Protein AF-A0A534TZW5-F1 (afdb_monomer_lite)

pLDDT: mean 88.23, std 10.16, range [43.81, 98.44]

Structure (mmCIF, N/CA/C/O backbone):
data_AF-A0A534TZW5-F1
#
_entry.id   AF-A0A534TZW5-F1
#
loop_
_atom_site.group_PDB
_atom_site.id
_atom_site.type_symbol
_atom_site.label_atom_id
_atom_site.label_alt_id
_atom_site.label_comp_id
_atom_site.label_asym_id
_atom_site.label_entity_id
_atom_site.label_seq_id
_atom_site.pdbx_PDB_ins_code
_atom_site.Cartn_x
_atom_site.Cartn_y
_atom_site.Cartn_z
_atom_site.occupancy
_atom_site.B_iso_or_equiv
_atom_site.auth_seq_id
_atom_site.auth_comp_id
_atom_site.auth_asym_id
_atom_site.auth_atom_id
_atom_site.pdbx_PDB_model_num
ATOM 1 N N . LEU A 1 1 ? -2.307 -8.258 -24.329 1.00 56.03 1 LEU A N 1
ATOM 2 C CA . LEU A 1 1 ? -1.496 -8.209 -23.098 1.00 56.03 1 LEU A CA 1
ATOM 3 C C . LEU A 1 1 ? -0.037 -8.391 -23.502 1.00 56.03 1 LEU A C 1
ATOM 5 O O . LEU A 1 1 ? 0.256 -9.320 -24.250 1.00 56.03 1 LEU A O 1
ATOM 9 N N . ARG A 1 2 ? 0.837 -7.446 -23.139 1.00 72.25 2 ARG A N 1
ATOM 10 C CA . ARG A 1 2 ? 2.296 -7.551 -23.292 1.00 72.25 2 ARG A CA 1
ATOM 11 C C . ARG A 1 2 ? 2.826 -8.643 -22.353 1.00 72.25 2 ARG A C 1
ATOM 13 O O . ARG A 1 2 ? 2.102 -9.146 -21.503 1.00 72.25 2 ARG A O 1
ATOM 20 N N . LYS A 1 3 ? 4.104 -8.999 -22.505 1.00 54.50 3 LYS A N 1
ATOM 21 C CA . LYS A 1 3 ? 4.767 -10.140 -21.845 1.00 54.50 3 LYS A CA 1
ATOM 22 C C . LYS A 1 3 ? 4.673 -10.166 -20.301 1.00 54.50 3 LYS A C 1
ATOM 24 O O . LYS A 1 3 ? 4.897 -11.225 -19.729 1.00 54.50 3 LYS A O 1
ATOM 29 N N . PHE A 1 4 ? 4.323 -9.055 -19.648 1.00 69.94 4 PHE A N 1
ATOM 30 C CA . PHE A 1 4 ? 4.234 -8.935 -18.185 1.00 69.94 4 PHE A CA 1
ATOM 31 C C . PHE A 1 4 ? 2.891 -8.392 -17.683 1.00 69.94 4 PHE A C 1
ATOM 33 O O . PHE A 1 4 ? 2.750 -8.141 -16.490 1.00 69.94 4 PHE A O 1
ATOM 40 N N . ASP A 1 5 ? 1.904 -8.206 -18.565 1.00 79.94 5 ASP A N 1
ATOM 41 C CA . ASP A 1 5 ? 0.603 -7.729 -18.107 1.00 79.94 5 ASP A CA 1
ATOM 42 C C . ASP A 1 5 ? -0.115 -8.863 -17.368 1.00 79.94 5 ASP A C 1
ATOM 44 O O . ASP A 1 5 ? -0.253 -9.980 -17.880 1.00 79.94 5 ASP A O 1
ATOM 48 N N . LEU A 1 6 ? -0.621 -8.554 -16.181 1.00 83.69 6 LEU A N 1
ATOM 49 C CA . LEU A 1 6 ? -1.442 -9.475 -15.414 1.00 83.69 6 LEU A CA 1
ATOM 50 C C . LEU A 1 6 ? -2.905 -9.357 -15.860 1.00 83.69 6 LEU A C 1
ATOM 52 O O . LEU A 1 6 ? -3.394 -8.247 -16.076 1.00 83.69 6 LEU A O 1
ATOM 56 N N . PRO A 1 7 ? -3.638 -10.477 -15.990 1.00 83.56 7 PRO A N 1
ATOM 57 C CA . PRO A 1 7 ? -5.041 -10.441 -16.397 1.00 83.56 7 PRO A CA 1
ATOM 58 C C . PRO A 1 7 ? -5.963 -9.888 -15.301 1.00 83.56 7 PRO A C 1
ATOM 60 O O . PRO A 1 7 ? -7.102 -9.540 -15.597 1.00 83.56 7 PRO A O 1
ATOM 63 N N . ARG A 1 8 ? -5.498 -9.868 -14.045 1.00 86.31 8 ARG A N 1
ATOM 64 C CA . ARG A 1 8 ? -6.217 -9.401 -12.853 1.00 86.31 8 ARG A CA 1
ATOM 65 C C . ARG A 1 8 ? -5.256 -9.211 -11.677 1.00 86.31 8 ARG A C 1
ATOM 67 O O . ARG A 1 8 ? -4.106 -9.641 -11.748 1.00 86.31 8 ARG A O 1
ATOM 74 N N . PHE A 1 9 ? -5.741 -8.606 -10.594 1.00 87.75 9 PHE A N 1
ATOM 75 C CA . PHE A 1 9 ? -4.969 -8.405 -9.367 1.00 87.75 9 PHE A CA 1
ATOM 76 C C . PHE A 1 9 ? -4.942 -9.672 -8.496 1.00 87.75 9 PHE A C 1
ATOM 78 O O . PHE A 1 9 ? -5.990 -10.154 -8.052 1.00 87.75 9 PHE A O 1
ATOM 85 N N . THR A 1 10 ? -3.746 -10.201 -8.235 1.00 88.12 10 THR A N 1
ATOM 86 C CA . THR A 1 10 ? -3.525 -11.454 -7.494 1.00 88.12 10 THR A CA 1
ATOM 87 C C . THR A 1 10 ? -2.816 -11.212 -6.161 1.00 88.12 10 THR A C 1
ATOM 89 O O . THR A 1 10 ? -2.282 -10.132 -5.913 1.00 88.12 10 THR A O 1
ATOM 92 N N . ALA A 1 11 ? -2.778 -12.234 -5.304 1.00 87.62 11 ALA A N 1
ATOM 93 C CA . ALA A 1 11 ? -2.041 -12.180 -4.045 1.00 87.62 11 ALA A CA 1
ATOM 94 C C . ALA A 1 11 ? -0.534 -11.931 -4.260 1.00 87.62 11 ALA A C 1
ATOM 96 O O . ALA A 1 11 ? 0.035 -12.362 -5.265 1.00 87.62 11 ALA A O 1
ATOM 97 N N . GLY A 1 12 ? 0.100 -11.258 -3.295 1.00 86.88 12 GLY A N 1
ATOM 98 C CA . GLY A 1 12 ? 1.539 -10.962 -3.305 1.00 86.88 12 GLY A CA 1
ATOM 99 C C . GLY A 1 12 ? 1.952 -9.754 -4.152 1.00 86.88 12 GLY A C 1
ATOM 100 O O . GLY A 1 12 ? 3.144 -9.537 -4.344 1.00 86.88 12 GLY A O 1
ATOM 101 N N . LEU A 1 13 ? 0.991 -8.975 -4.656 1.00 90.31 13 LEU A N 1
ATOM 102 C CA . LEU A 1 13 ? 1.245 -7.747 -5.408 1.00 90.31 13 LEU A CA 1
ATOM 103 C C . LEU A 1 13 ? 1.010 -6.508 -4.547 1.00 90.31 13 LEU A C 1
ATOM 105 O O . LEU A 1 13 ? 0.076 -6.463 -3.744 1.00 90.31 13 LEU A O 1
ATOM 109 N N . ALA A 1 14 ? 1.808 -5.475 -4.799 1.00 91.88 14 ALA A N 1
ATOM 110 C CA . ALA A 1 14 ? 1.570 -4.125 -4.314 1.00 91.88 14 ALA A CA 1
ATOM 111 C C . ALA A 1 14 ? 1.297 -3.189 -5.492 1.00 91.88 14 ALA A C 1
ATOM 113 O O . ALA A 1 14 ? 1.913 -3.317 -6.551 1.00 91.88 14 ALA A O 1
ATOM 114 N N . LEU A 1 15 ? 0.366 -2.252 -5.312 1.00 92.62 15 LEU A N 1
ATOM 115 C CA . LEU A 1 15 ? 0.190 -1.148 -6.250 1.00 92.62 15 LEU A CA 1
ATOM 116 C C . LEU A 1 15 ? 1.053 0.017 -5.779 1.00 92.62 15 LEU A C 1
ATOM 118 O O . LEU A 1 15 ? 0.761 0.622 -4.747 1.00 92.62 15 LEU A O 1
ATOM 122 N N . SER A 1 16 ? 2.080 0.338 -6.560 1.00 92.62 16 SER A N 1
ATOM 123 C CA . SER A 1 16 ? 2.813 1.586 -6.399 1.00 92.62 16 SER A CA 1
ATOM 124 C C . SER A 1 16 ? 2.190 2.666 -7.264 1.00 92.62 16 SER A C 1
ATOM 126 O O . SER A 1 16 ? 1.997 2.474 -8.468 1.00 92.62 16 SER A O 1
ATOM 128 N N . LEU A 1 17 ? 1.819 3.779 -6.643 1.00 92.25 17 LEU A N 1
ATOM 129 C CA . LEU A 1 17 ? 1.123 4.879 -7.290 1.00 92.25 17 LEU A CA 1
ATOM 130 C C . LEU A 1 17 ? 1.975 6.139 -7.179 1.00 92.25 17 LEU A C 1
ATOM 132 O O . LEU A 1 17 ? 2.221 6.616 -6.075 1.00 92.25 17 LEU A O 1
ATOM 136 N N . SER A 1 18 ? 2.355 6.695 -8.330 1.00 89.44 18 SER A N 1
ATOM 137 C CA . SER A 1 18 ? 2.948 8.030 -8.409 1.00 89.44 18 SER A CA 1
ATOM 138 C C . SER A 1 18 ? 1.882 9.053 -8.770 1.00 89.44 18 SER A C 1
ATOM 140 O O . SER A 1 18 ? 1.233 8.946 -9.821 1.00 89.44 18 SER A O 1
ATOM 142 N N . VAL A 1 19 ? 1.673 10.039 -7.902 1.00 86.88 19 VAL A N 1
ATOM 143 C CA . VAL A 1 19 ? 0.615 11.039 -8.072 1.00 86.88 19 VAL A CA 1
ATOM 144 C C . VAL A 1 19 ? 1.225 12.379 -8.459 1.00 86.88 19 VAL A C 1
ATOM 146 O O . VAL A 1 19 ? 1.918 13.030 -7.687 1.00 86.88 19 VAL A O 1
ATOM 149 N N . ASN A 1 20 ? 0.919 12.834 -9.673 1.00 86.56 20 ASN A N 1
ATOM 150 C CA . ASN A 1 20 ? 1.403 14.120 -10.162 1.00 86.56 20 ASN A CA 1
ATOM 151 C C . ASN A 1 20 ? 0.523 15.282 -9.684 1.00 86.56 20 ASN A C 1
ATOM 153 O O . ASN A 1 20 ? -0.704 15.242 -9.806 1.00 86.56 20 ASN A O 1
ATOM 157 N N . GLY A 1 21 ? 1.170 16.370 -9.267 1.00 87.50 21 GLY A N 1
ATOM 158 C CA . GLY A 1 21 ? 0.505 17.595 -8.827 1.00 87.50 21 GLY A CA 1
ATOM 159 C C . GLY A 1 21 ? 0.113 17.565 -7.350 1.00 87.50 21 GLY A C 1
ATOM 160 O O . GLY A 1 21 ? 0.517 16.684 -6.601 1.00 87.50 21 GLY A O 1
ATOM 161 N N . VAL A 1 22 ? -0.654 18.568 -6.920 1.00 89.25 22 VAL A N 1
ATOM 162 C CA . VAL A 1 22 ? -1.110 18.664 -5.527 1.00 89.25 22 VAL A CA 1
ATOM 163 C C . VAL A 1 22 ? -2.415 17.877 -5.380 1.00 89.25 22 VAL A C 1
ATOM 165 O O . VAL A 1 22 ? -3.404 18.251 -6.018 1.00 89.25 22 VAL A O 1
ATOM 168 N N . PRO A 1 23 ? -2.448 16.805 -4.569 1.00 91.75 23 PRO A N 1
ATOM 169 C CA . PRO A 1 23 ? -3.651 16.014 -4.388 1.00 91.75 23 PRO A CA 1
ATOM 170 C C . PRO A 1 23 ? -4.708 16.804 -3.609 1.00 91.75 23 PRO A C 1
ATOM 172 O O . PRO A 1 23 ? -4.474 17.294 -2.506 1.00 91.75 23 PRO A O 1
ATOM 175 N N . ASP A 1 24 ? -5.903 16.896 -4.184 1.00 95.00 24 ASP A N 1
ATOM 176 C CA . ASP A 1 24 ? -7.132 17.288 -3.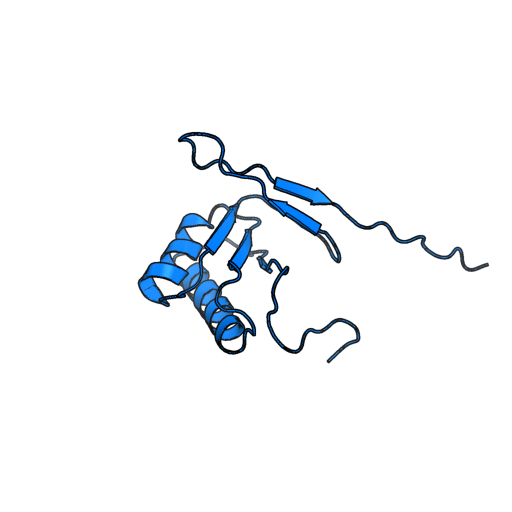499 1.00 95.00 24 ASP A CA 1
ATOM 177 C C . ASP A 1 24 ? -8.039 16.068 -3.264 1.00 95.00 24 ASP A C 1
ATOM 179 O O . ASP A 1 24 ? -7.820 14.981 -3.808 1.00 95.00 24 ASP A O 1
ATOM 183 N N . TYR A 1 25 ? -9.108 16.242 -2.486 1.00 95.94 25 TYR A N 1
ATOM 184 C CA . TYR A 1 25 ? -10.057 15.159 -2.212 1.00 95.94 25 TYR A CA 1
ATOM 185 C C . TYR A 1 25 ? -10.598 14.494 -3.491 1.00 95.94 25 TYR A C 1
ATOM 187 O O . TYR A 1 25 ? -10.715 13.271 -3.553 1.00 95.94 25 TYR A O 1
ATOM 195 N N . GLN A 1 26 ? -10.897 15.272 -4.538 1.00 96.62 26 GLN A N 1
ATOM 196 C CA . GLN A 1 26 ? -11.454 14.729 -5.780 1.00 96.62 26 GLN A CA 1
ATOM 197 C C . GLN A 1 26 ? -10.441 13.863 -6.531 1.00 96.62 26 GLN A C 1
ATOM 199 O O . GLN A 1 26 ? -10.804 12.830 -7.092 1.00 96.62 26 GLN A O 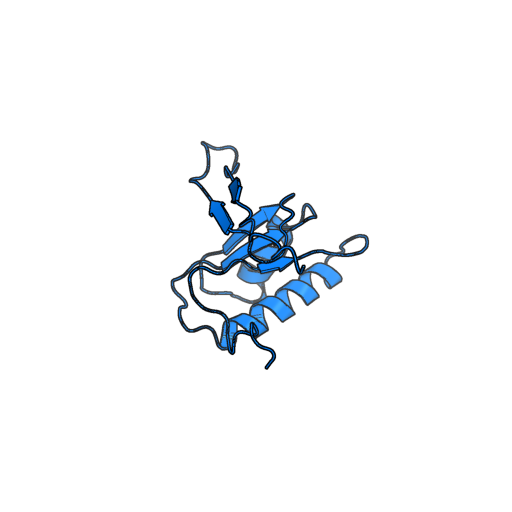1
ATOM 204 N N . SER A 1 27 ? -9.170 14.256 -6.539 1.00 95.12 27 SER A N 1
ATOM 205 C CA . SER A 1 27 ? -8.086 13.486 -7.139 1.00 95.12 27 SER A CA 1
ATOM 206 C C . SER A 1 27 ? -7.856 12.168 -6.398 1.00 95.12 27 SER A C 1
ATOM 208 O O . SER A 1 27 ? -7.874 11.118 -7.040 1.00 95.12 27 SER A O 1
ATOM 210 N N . VAL A 1 28 ? -7.778 12.189 -5.063 1.00 96.94 28 VAL A N 1
ATOM 211 C CA . VAL A 1 28 ? -7.612 10.974 -4.248 1.00 96.94 28 VAL A CA 1
ATOM 212 C C . VAL A 1 28 ? -8.825 10.056 -4.395 1.00 96.94 28 VAL A C 1
ATOM 214 O O . VAL A 1 28 ? -8.671 8.847 -4.555 1.00 96.94 28 VAL A O 1
ATOM 217 N N . LYS A 1 29 ? -10.042 10.610 -4.456 1.00 97.94 29 LYS A N 1
ATOM 218 C CA . LYS A 1 29 ? -11.262 9.831 -4.707 1.00 97.94 29 LYS A CA 1
ATOM 219 C C . LYS A 1 29 ? -11.276 9.168 -6.084 1.00 97.94 29 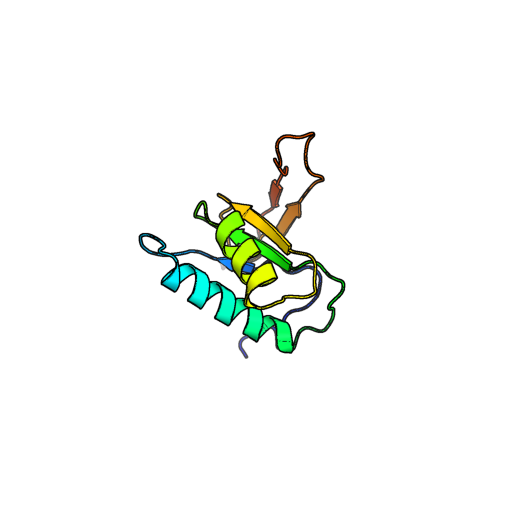LYS A C 1
ATOM 221 O O . LYS A 1 29 ? -11.730 8.033 -6.202 1.00 97.94 29 LYS A O 1
ATOM 226 N N . ARG A 1 30 ? -10.773 9.840 -7.126 1.00 96.81 30 ARG A N 1
ATOM 227 C CA . ARG A 1 30 ? -10.622 9.232 -8.461 1.00 96.81 30 ARG A CA 1
ATOM 228 C C . ARG A 1 30 ? -9.618 8.082 -8.447 1.00 96.81 30 ARG A C 1
ATOM 230 O O . ARG A 1 30 ? -9.889 7.052 -9.057 1.00 96.81 30 ARG A O 1
ATOM 237 N N . ILE A 1 31 ? -8.504 8.238 -7.730 1.00 96.44 31 ILE A N 1
ATOM 238 C CA . ILE A 1 31 ? -7.524 7.160 -7.535 1.00 96.44 31 ILE A CA 1
ATOM 239 C C . ILE A 1 31 ? -8.190 5.980 -6.818 1.00 96.44 31 ILE A C 1
ATOM 241 O O . ILE A 1 31 ? -8.132 4.855 -7.309 1.00 96.44 31 ILE A O 1
ATOM 245 N N . ALA A 1 32 ? -8.903 6.242 -5.719 1.00 97.69 32 ALA A N 1
ATOM 246 C CA . ALA A 1 32 ? -9.631 5.222 -4.969 1.00 97.69 32 ALA A CA 1
ATOM 247 C C . ALA A 1 32 ? -10.649 4.468 -5.838 1.00 97.69 32 ALA A C 1
ATOM 249 O O . ALA A 1 32 ? -10.728 3.244 -5.767 1.00 97.69 32 ALA A O 1
ATOM 250 N N . ALA A 1 33 ? -11.386 5.179 -6.698 1.00 97.88 33 ALA A N 1
ATOM 251 C CA . ALA A 1 33 ? -12.327 4.570 -7.633 1.00 97.88 33 ALA A CA 1
ATOM 252 C C . ALA A 1 33 ? -11.631 3.605 -8.605 1.00 97.88 33 ALA A C 1
ATOM 254 O O . ALA A 1 33 ? -12.114 2.495 -8.816 1.00 97.88 33 ALA A O 1
ATOM 255 N N . GLY A 1 34 ? -10.485 4.006 -9.167 1.00 96.38 34 GLY A N 1
ATOM 256 C CA . GLY A 1 34 ? -9.701 3.155 -10.065 1.00 96.38 34 GLY A CA 1
ATOM 257 C C . GLY A 1 34 ? -9.162 1.906 -9.366 1.00 96.38 34 GLY A C 1
ATOM 258 O O . GLY A 1 34 ? -9.291 0.801 -9.889 1.00 96.38 34 GLY A O 1
ATOM 259 N N . VAL A 1 35 ? -8.627 2.063 -8.153 1.00 95.88 35 VAL A N 1
ATOM 260 C CA . VAL A 1 35 ? -8.164 0.936 -7.328 1.00 95.88 35 VAL A CA 1
ATOM 261 C C . VAL A 1 35 ? -9.323 -0.011 -7.000 1.00 95.88 35 VAL A C 1
ATOM 263 O O . VAL A 1 35 ? -9.190 -1.221 -7.162 1.00 95.88 35 VAL A O 1
ATOM 266 N N . ALA A 1 36 ? -10.481 0.517 -6.590 1.00 95.38 36 ALA A N 1
ATOM 267 C CA . ALA A 1 36 ? -11.661 -0.291 -6.293 1.00 95.38 36 ALA A CA 1
ATOM 268 C C . ALA A 1 36 ? -12.156 -1.076 -7.520 1.00 95.38 36 ALA A C 1
ATOM 270 O O . ALA A 1 36 ? -12.580 -2.220 -7.369 1.00 95.38 36 ALA A O 1
ATOM 271 N N . GLU A 1 37 ? -12.067 -0.499 -8.723 1.00 94.50 37 GLU A N 1
ATOM 272 C CA . GLU A 1 37 ? -12.421 -1.187 -9.969 1.00 94.50 37 GLU A CA 1
ATOM 273 C C . GLU A 1 37 ? -11.503 -2.384 -10.239 1.00 94.50 37 GLU A C 1
ATOM 275 O O . GLU A 1 37 ? -11.993 -3.483 -10.483 1.00 94.50 37 GLU A O 1
ATOM 280 N N . ILE A 1 38 ? -10.183 -2.198 -10.112 1.00 91.19 38 ILE A N 1
ATOM 281 C CA . ILE A 1 38 ? -9.182 -3.267 -10.293 1.00 91.19 38 ILE A CA 1
ATOM 282 C C . ILE A 1 38 ? -9.445 -4.442 -9.339 1.00 91.19 38 ILE A C 1
ATOM 284 O O . ILE A 1 38 ? -9.236 -5.604 -9.689 1.00 91.19 38 ILE A O 1
ATOM 288 N N . LEU A 1 39 ? -9.919 -4.148 -8.127 1.00 91.81 39 LEU A N 1
ATOM 289 C CA . LEU A 1 39 ? -10.160 -5.154 -7.098 1.00 91.81 39 LEU A CA 1
ATOM 290 C C . LEU A 1 39 ? -11.428 -5.989 -7.299 1.00 91.81 39 LEU A C 1
ATOM 292 O O . LEU A 1 39 ? -11.531 -7.040 -6.661 1.00 91.81 39 LEU A O 1
ATOM 296 N N . LYS A 1 40 ? -12.372 -5.571 -8.153 1.00 89.19 40 LYS A N 1
ATOM 297 C CA . LYS A 1 40 ? -13.608 -6.337 -8.412 1.00 89.19 40 LYS A CA 1
ATOM 298 C C . LYS A 1 40 ? -13.329 -7.720 -8.999 1.00 89.19 40 LYS A C 1
ATOM 300 O O . LYS A 1 40 ? -14.019 -8.669 -8.644 1.00 89.19 40 LYS A O 1
ATOM 305 N N . ASP A 1 41 ? -12.289 -7.824 -9.823 1.00 85.75 41 ASP A N 1
ATOM 306 C CA . ASP A 1 41 ? -11.894 -9.055 -10.517 1.00 85.75 41 ASP A CA 1
ATOM 307 C C . ASP A 1 41 ? -10.716 -9.779 -9.835 1.00 85.75 41 ASP A C 1
ATOM 309 O O . ASP A 1 41 ? -10.053 -10.617 -10.450 1.00 85.75 41 ASP A O 1
ATOM 313 N N . SER A 1 42 ? -10.404 -9.437 -8.579 1.00 84.69 42 SER A N 1
ATOM 314 C CA . SER A 1 42 ? -9.286 -10.029 -7.837 1.00 84.69 42 SER A CA 1
ATOM 315 C C . SER A 1 42 ? -9.608 -11.433 -7.312 1.00 84.69 42 SER A C 1
ATOM 317 O O . SER A 1 42 ? -10.679 -11.664 -6.755 1.00 84.69 42 SER A O 1
ATOM 319 N N . ASP A 1 43 ? -8.640 -12.349 -7.423 1.00 74.56 43 ASP A N 1
ATOM 320 C CA . ASP A 1 43 ? -8.804 -13.771 -7.071 1.00 74.56 43 ASP A CA 1
ATOM 321 C C . ASP A 1 43 ? -8.906 -14.044 -5.563 1.00 74.56 43 ASP A C 1
ATOM 323 O O . ASP A 1 43 ? -9.488 -15.047 -5.151 1.00 74.56 43 ASP A O 1
ATOM 327 N N . ASP A 1 44 ? -8.326 -13.177 -4.727 1.00 81.12 44 ASP A N 1
ATOM 328 C CA . ASP A 1 44 ? -8.239 -13.398 -3.284 1.00 81.12 44 ASP A CA 1
ATOM 329 C C . ASP A 1 44 ? -8.617 -12.138 -2.506 1.00 81.12 44 ASP A C 1
ATOM 331 O O . ASP A 1 44 ? -7.860 -11.168 -2.429 1.00 81.12 44 ASP A O 1
ATOM 335 N N . THR A 1 45 ? -9.808 -12.163 -1.907 1.00 78.69 45 THR A N 1
ATOM 336 C CA . THR A 1 45 ? -10.331 -11.085 -1.061 1.00 78.69 45 THR A CA 1
ATOM 337 C C . THR A 1 45 ? -9.781 -11.101 0.363 1.00 78.69 45 THR A C 1
ATOM 339 O O . THR A 1 45 ? -10.063 -10.170 1.113 1.00 78.69 45 THR A O 1
ATOM 342 N N . LYS A 1 46 ? -9.050 -12.147 0.765 1.00 85.25 46 LYS A N 1
ATOM 343 C CA . LYS A 1 46 ? -8.407 -12.243 2.085 1.00 85.25 46 LYS A CA 1
ATOM 344 C C . LYS A 1 46 ? -6.998 -11.666 2.074 1.00 85.25 46 LYS A C 1
ATOM 346 O O . LYS A 1 46 ? -6.512 -11.260 3.123 1.00 85.25 46 LYS A O 1
ATOM 351 N N . CYS A 1 47 ? -6.354 -11.619 0.910 1.00 87.69 47 CYS A N 1
ATOM 352 C CA . CYS A 1 47 ? -5.065 -10.960 0.765 1.00 87.69 47 CYS A CA 1
ATOM 353 C C . CYS A 1 47 ? -5.236 -9.433 0.923 1.00 87.69 47 CYS A C 1
ATOM 355 O O . CYS A 1 47 ? -6.071 -8.844 0.213 1.00 87.69 47 CYS A O 1
ATOM 357 N N . PRO A 1 48 ? -4.477 -8.788 1.834 1.00 92.00 48 PRO A N 1
ATOM 358 C CA . PRO A 1 48 ? -4.503 -7.341 1.980 1.00 92.00 48 PRO A CA 1
ATOM 359 C C . PRO A 1 48 ? -4.194 -6.635 0.660 1.00 92.00 48 PRO A C 1
ATOM 361 O O . PRO A 1 48 ? -3.417 -7.114 -0.164 1.00 92.00 48 PRO A O 1
ATOM 364 N N . LEU A 1 49 ? -4.800 -5.470 0.466 1.00 94.62 49 LEU A N 1
ATOM 365 C CA . LEU A 1 49 ? -4.345 -4.531 -0.545 1.00 94.62 49 LEU A CA 1
ATOM 366 C C . LEU A 1 49 ? -3.095 -3.827 -0.014 1.00 94.62 49 LEU A C 1
ATOM 368 O O . LEU A 1 49 ? -3.188 -3.080 0.960 1.00 94.62 49 LEU A O 1
ATOM 372 N N . TYR A 1 50 ? -1.965 -4.025 -0.684 1.00 94.69 50 TYR A N 1
ATOM 373 C CA . TYR A 1 50 ? -0.739 -3.278 -0.425 1.00 94.69 50 TYR A CA 1
ATOM 374 C C . TYR A 1 50 ? -0.656 -2.081 -1.375 1.00 94.69 50 TYR A C 1
ATOM 376 O O . TYR A 1 50 ? -0.708 -2.254 -2.596 1.00 94.69 50 TYR A O 1
ATOM 384 N N . LEU A 1 51 ? -0.543 -0.877 -0.816 1.00 95.12 51 LEU A N 1
ATOM 385 C CA . LEU A 1 51 ? -0.346 0.370 -1.551 1.00 95.12 51 LEU A CA 1
ATOM 386 C C . LEU A 1 51 ? 0.964 1.021 -1.116 1.00 95.12 51 LEU A C 1
ATOM 388 O O . LEU A 1 51 ? 1.209 1.184 0.080 1.00 95.12 51 LEU A O 1
ATOM 392 N N . THR A 1 52 ? 1.759 1.453 -2.085 1.00 94.62 52 THR A N 1
ATOM 393 C CA . THR A 1 52 ? 2.884 2.364 -1.860 1.00 94.62 52 THR A CA 1
ATOM 394 C C . THR A 1 52 ? 2.617 3.660 -2.604 1.00 94.62 52 THR A C 1
ATOM 396 O O . THR A 1 52 ? 2.129 3.650 -3.737 1.00 94.62 52 THR A O 1
ATOM 399 N N . LEU A 1 53 ? 2.871 4.778 -1.937 1.00 93.88 53 LEU A N 1
ATOM 400 C CA . LEU A 1 53 ? 2.596 6.116 -2.444 1.00 93.88 53 LEU A CA 1
ATOM 401 C C . LEU A 1 53 ? 3.866 6.953 -2.335 1.00 93.88 53 LEU A C 1
ATOM 403 O O . LEU A 1 53 ? 4.572 6.881 -1.331 1.00 93.88 53 LEU A O 1
ATOM 407 N N . ASP A 1 54 ? 4.132 7.768 -3.349 1.00 90.19 54 ASP A N 1
ATOM 408 C CA . ASP A 1 54 ? 5.198 8.774 -3.317 1.00 90.19 54 ASP A CA 1
ATOM 409 C C . ASP A 1 54 ? 4.817 10.001 -2.466 1.00 90.19 54 ASP A C 1
ATOM 411 O O . ASP A 1 54 ? 5.680 10.664 -1.890 1.00 90.19 54 ASP A O 1
ATOM 415 N N . LEU A 1 55 ? 3.517 10.281 -2.341 1.00 90.56 55 LEU A N 1
ATOM 416 C CA . LEU A 1 55 ? 2.960 11.378 -1.544 1.00 90.56 55 LEU A CA 1
ATOM 417 C C . LEU A 1 55 ? 2.385 10.911 -0.201 1.00 90.56 55 LEU A C 1
ATOM 419 O O . LEU A 1 55 ? 1.977 9.765 -0.067 1.00 90.56 55 LEU A O 1
ATOM 423 N N . ASP A 1 56 ? 2.263 11.850 0.745 1.00 92.31 56 ASP A N 1
ATOM 424 C CA . ASP A 1 56 ? 1.650 11.673 2.074 1.00 92.31 56 ASP A CA 1
ATOM 425 C C . ASP A 1 56 ? 0.108 11.696 2.002 1.00 92.31 56 ASP A C 1
ATOM 427 O O . ASP A 1 56 ? -0.558 12.663 2.388 1.00 92.31 56 ASP A O 1
ATOM 431 N N . ILE A 1 57 ? -0.476 10.661 1.388 1.00 94.94 57 ILE A N 1
ATOM 432 C CA . ILE A 1 57 ? -1.931 10.530 1.189 1.00 94.94 57 ILE A CA 1
ATOM 433 C C . ILE A 1 57 ? -2.487 9.146 1.547 1.00 94.94 57 ILE A C 1
ATOM 435 O O . ILE A 1 57 ? -3.686 8.923 1.350 1.00 94.94 57 ILE A O 1
ATOM 439 N N . ALA A 1 58 ? -1.689 8.225 2.093 1.00 94.25 58 ALA A N 1
ATOM 440 C CA . ALA A 1 58 ? -2.087 6.848 2.393 1.00 94.25 58 ALA A CA 1
ATOM 441 C C . ALA A 1 58 ? -3.304 6.797 3.301 1.00 94.25 58 ALA A C 1
ATOM 443 O O . ALA A 1 58 ? -4.264 6.080 3.012 1.00 94.25 58 ALA A O 1
ATOM 444 N N . LYS A 1 59 ? -3.310 7.607 4.364 1.00 94.00 59 LYS A N 1
ATOM 445 C CA . LYS A 1 59 ? -4.433 7.666 5.306 1.00 94.00 59 LYS A CA 1
ATOM 446 C C . LYS A 1 59 ? -5.723 8.132 4.630 1.00 94.00 59 LYS A C 1
ATOM 448 O O . LYS A 1 59 ? -6.779 7.544 4.849 1.00 94.00 59 LYS A O 1
ATOM 453 N N . SER A 1 60 ? -5.634 9.147 3.771 1.00 96.62 60 SER A N 1
ATOM 454 C CA . SER A 1 60 ? -6.779 9.673 3.018 1.00 96.62 60 SER A CA 1
ATOM 455 C C . SER A 1 60 ? -7.287 8.666 1.986 1.00 96.62 60 SER A C 1
ATOM 457 O O . SER A 1 60 ? -8.486 8.401 1.919 1.00 96.62 60 SER A O 1
ATOM 459 N N . LEU A 1 61 ? -6.385 8.070 1.201 1.00 97.44 61 LEU A N 1
ATOM 460 C CA . LEU A 1 61 ? -6.726 7.078 0.184 1.00 97.44 61 LEU A CA 1
ATOM 461 C C . LEU A 1 61 ? -7.317 5.812 0.816 1.00 97.44 61 LEU A C 1
ATOM 463 O O . LEU A 1 61 ? -8.377 5.351 0.393 1.00 97.44 61 LEU A O 1
ATOM 467 N N . GLY A 1 62 ? -6.670 5.283 1.855 1.00 96.88 62 GLY A N 1
ATOM 468 C CA . GLY A 1 62 ? -7.140 4.130 2.618 1.00 96.88 62 GLY A CA 1
ATOM 469 C C . GLY A 1 62 ? -8.498 4.385 3.269 1.00 96.88 62 GLY A C 1
ATOM 470 O O . GLY A 1 62 ? -9.392 3.545 3.157 1.00 96.88 62 GLY A O 1
ATOM 471 N N . GLY A 1 63 ? -8.690 5.570 3.859 1.00 97.69 63 GLY A N 1
ATOM 472 C CA . GLY A 1 63 ? -9.976 6.008 4.403 1.00 97.69 63 GLY A CA 1
ATOM 473 C C . GLY A 1 63 ? -11.076 6.026 3.343 1.00 97.69 63 GLY A C 1
ATOM 474 O O . GLY A 1 63 ? -12.107 5.392 3.522 1.00 97.69 63 GLY A O 1
ATOM 475 N N . ILE A 1 64 ? -10.843 6.649 2.183 1.00 98.44 64 ILE A N 1
ATOM 476 C CA . ILE A 1 64 ? -11.828 6.677 1.088 1.00 98.44 64 ILE A CA 1
ATOM 477 C C . ILE A 1 64 ? -12.144 5.256 0.587 1.00 98.44 64 ILE A C 1
ATOM 479 O O . ILE A 1 64 ? -13.312 4.909 0.391 1.00 98.44 64 ILE A O 1
ATOM 483 N N . LEU A 1 65 ? -11.129 4.404 0.409 1.00 98.12 65 LEU A N 1
ATOM 484 C CA . LEU A 1 65 ? -11.320 3.012 -0.006 1.00 98.12 65 LEU A CA 1
ATOM 485 C C . LEU A 1 65 ? -12.173 2.225 1.001 1.00 98.12 65 LEU A C 1
ATOM 487 O O . LEU A 1 65 ? -13.065 1.473 0.594 1.00 98.12 65 LEU A O 1
ATOM 491 N N . LYS A 1 66 ? -11.936 2.403 2.306 1.00 97.31 66 LYS A N 1
ATOM 492 C CA . LYS A 1 66 ? -12.653 1.673 3.358 1.00 97.31 66 LYS A CA 1
ATOM 493 C C . LYS A 1 66 ? -14.044 2.241 3.631 1.00 97.31 66 LYS A C 1
ATOM 495 O O .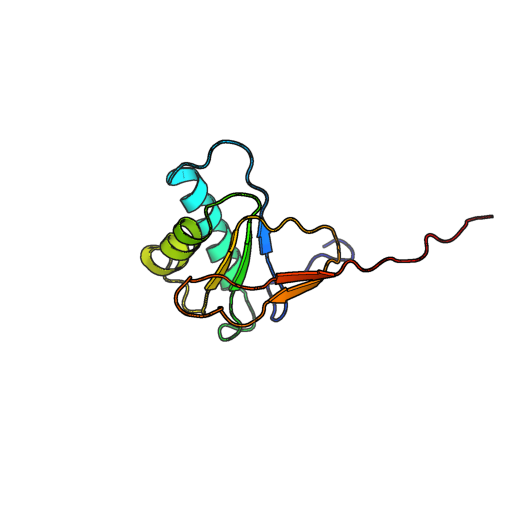 LYS A 1 66 ? -15.020 1.489 3.683 1.00 97.31 66 LYS A O 1
ATOM 500 N N . ASP A 1 67 ? -14.151 3.555 3.761 1.00 97.88 67 ASP A N 1
ATOM 501 C CA . ASP A 1 67 ? -15.349 4.234 4.243 1.00 97.88 67 ASP A CA 1
ATOM 502 C C . ASP A 1 67 ? -16.324 4.573 3.121 1.00 97.88 67 ASP A C 1
ATOM 504 O O . ASP A 1 67 ? -17.534 4.463 3.325 1.00 97.88 67 ASP A O 1
ATOM 508 N N . GLU A 1 68 ? -15.838 4.928 1.931 1.00 98.06 68 GLU A N 1
ATOM 509 C CA . GLU A 1 68 ? -16.699 5.310 0.807 1.00 98.06 68 GLU A CA 1
ATOM 510 C C . GLU A 1 68 ? -16.906 4.159 -0.179 1.00 98.06 68 GLU A C 1
ATOM 512 O O . GLU A 1 68 ? -18.046 3.833 -0.507 1.00 98.06 68 GLU A O 1
ATOM 517 N N . PHE A 1 69 ? -15.824 3.510 -0.621 1.00 97.38 69 PHE A N 1
ATOM 518 C CA . PHE A 1 69 ? -15.898 2.405 -1.591 1.00 97.38 69 PHE A CA 1
ATOM 519 C C . PHE A 1 69 ? -16.141 1.034 -0.953 1.00 97.38 69 PHE A C 1
ATOM 521 O O . PHE A 1 69 ? -16.364 0.061 -1.671 1.00 97.38 69 PHE A O 1
ATOM 528 N N . LYS A 1 70 ? -16.138 0.952 0.384 1.00 96.00 70 LYS A N 1
ATOM 529 C CA . LYS A 1 70 ? -16.430 -0.269 1.154 1.00 96.00 70 LYS A CA 1
ATOM 530 C C . LYS A 1 70 ? -15.562 -1.461 0.747 1.00 96.00 70 LYS A C 1
ATOM 532 O O . LYS A 1 70 ? -16.028 -2.600 0.721 1.00 96.00 70 LYS A O 1
ATOM 537 N N . VAL A 1 71 ? -14.284 -1.210 0.456 1.00 94.50 71 VAL A N 1
ATOM 538 C CA . VAL A 1 71 ? -13.315 -2.267 0.158 1.00 94.50 71 VAL A CA 1
ATOM 539 C C . VAL A 1 71 ? -13.224 -3.220 1.357 1.00 94.50 71 VAL A C 1
ATOM 541 O O . VAL A 1 71 ? -12.837 -2.845 2.467 1.00 94.50 71 VAL A O 1
ATOM 544 N N . ALA A 1 72 ? -13.640 -4.470 1.140 1.00 90.88 72 ALA A N 1
ATOM 545 C CA . ALA A 1 72 ? -13.828 -5.441 2.218 1.00 90.88 72 ALA A CA 1
ATOM 546 C C . ALA A 1 72 ? -12.504 -5.923 2.828 1.00 90.88 72 ALA A C 1
ATOM 548 O O . ALA A 1 72 ? -12.432 -6.115 4.040 1.00 90.88 72 ALA A O 1
ATOM 549 N N . ARG A 1 73 ? -11.466 -6.067 1.999 1.00 91.50 73 ARG A N 1
ATOM 550 C CA . ARG A 1 73 ? -10.129 -6.513 2.411 1.00 91.50 73 ARG A CA 1
ATOM 551 C C . ARG A 1 73 ? -9.429 -5.506 3.323 1.00 91.50 73 ARG A C 1
ATOM 553 O O . ARG A 1 73 ? -9.804 -4.328 3.381 1.00 91.50 73 ARG A O 1
ATOM 560 N N . ASP A 1 74 ? -8.412 -5.987 4.021 1.00 92.88 74 ASP A N 1
ATOM 561 C CA . ASP A 1 74 ? -7.493 -5.128 4.762 1.00 92.88 74 ASP A CA 1
ATOM 562 C C . ASP A 1 74 ? -6.676 -4.276 3.788 1.00 92.88 74 ASP A C 1
ATOM 564 O O . ASP A 1 74 ? -6.430 -4.675 2.646 1.00 92.88 74 ASP A O 1
ATOM 568 N N . ILE A 1 75 ? -6.299 -3.078 4.227 1.00 94.44 75 ILE A N 1
ATOM 569 C CA . ILE A 1 75 ? -5.545 -2.116 3.425 1.00 94.44 75 ILE A CA 1
ATOM 570 C C . ILE A 1 75 ? -4.298 -1.744 4.212 1.00 94.44 75 ILE A C 1
ATOM 572 O O . ILE A 1 75 ? -4.397 -1.264 5.339 1.00 94.44 75 ILE A O 1
ATOM 576 N N . ILE A 1 76 ? -3.141 -1.956 3.597 1.00 93.94 76 ILE A N 1
ATOM 577 C CA . ILE A 1 76 ? -1.842 -1.533 4.106 1.00 93.94 76 ILE A CA 1
ATOM 578 C C . ILE A 1 76 ? -1.310 -0.525 3.097 1.00 93.94 76 ILE A C 1
ATOM 580 O O . ILE A 1 76 ? -0.872 -0.898 2.011 1.00 93.94 76 ILE A O 1
ATOM 584 N N . ALA A 1 77 ? -1.415 0.756 3.436 1.00 93.88 77 ALA A N 1
ATOM 585 C CA . ALA A 1 77 ? -0.960 1.853 2.597 1.00 93.88 77 ALA A CA 1
ATOM 586 C C . ALA A 1 77 ? 0.204 2.565 3.288 1.00 93.88 77 ALA A C 1
ATOM 588 O O . ALA A 1 77 ? 0.083 2.929 4.457 1.00 93.88 77 ALA A O 1
ATOM 589 N N . VAL A 1 78 ? 1.319 2.723 2.575 1.00 93.12 78 VAL A N 1
ATOM 590 C CA . VAL A 1 78 ? 2.554 3.308 3.109 1.00 93.12 78 VAL A CA 1
ATOM 591 C C . VAL A 1 78 ? 2.975 4.499 2.253 1.00 93.12 78 VAL A C 1
ATOM 593 O O . VAL A 1 78 ? 3.117 4.373 1.035 1.00 93.12 78 VAL A O 1
ATOM 596 N N . ASP A 1 79 ? 3.165 5.641 2.910 1.00 92.50 79 ASP A N 1
ATOM 597 C CA . ASP A 1 79 ? 3.624 6.892 2.303 1.00 92.50 79 ASP A CA 1
ATOM 598 C C . ASP A 1 79 ? 5.147 6.927 2.121 1.00 92.50 79 ASP A C 1
ATOM 600 O O . ASP A 1 79 ? 5.898 6.300 2.873 1.00 92.50 79 ASP A O 1
ATOM 604 N N . GLY A 1 80 ? 5.605 7.721 1.151 1.00 89.88 80 GLY A N 1
ATOM 605 C CA . GLY A 1 80 ? 7.021 8.006 0.908 1.00 89.88 80 GLY A CA 1
ATOM 606 C C . GLY A 1 80 ? 7.829 6.817 0.384 1.00 89.88 80 GLY A C 1
ATOM 607 O O . GLY A 1 80 ? 9.043 6.774 0.587 1.00 89.88 80 GLY A O 1
ATOM 608 N N . ILE A 1 81 ? 7.175 5.846 -0.257 1.00 91.06 81 ILE A N 1
ATOM 609 C CA . ILE A 1 81 ? 7.825 4.664 -0.829 1.00 91.06 81 ILE A CA 1
ATOM 610 C C . ILE A 1 81 ? 7.795 4.757 -2.354 1.00 91.06 81 ILE A C 1
ATOM 612 O O . ILE A 1 81 ? 6.749 4.599 -2.982 1.00 91.06 81 ILE A O 1
ATOM 616 N N . GLU A 1 82 ? 8.971 4.954 -2.943 1.00 89.62 82 GLU A N 1
ATOM 617 C CA . GLU A 1 82 ? 9.198 4.858 -4.384 1.00 89.62 82 GLU A CA 1
ATOM 618 C C . GLU A 1 82 ? 9.810 3.492 -4.721 1.00 89.62 82 GLU A C 1
ATOM 620 O O . GLU A 1 82 ? 10.739 3.034 -4.054 1.00 89.62 82 GLU A O 1
ATOM 625 N N . VAL A 1 83 ? 9.286 2.840 -5.760 1.00 89.81 83 VAL A N 1
ATOM 626 C CA . VAL A 1 83 ? 9.780 1.548 -6.262 1.00 89.81 83 VAL A CA 1
ATOM 627 C C . VAL A 1 83 ? 9.854 1.571 -7.786 1.00 89.81 83 VAL A C 1
ATOM 629 O O . VAL A 1 83 ? 9.058 2.243 -8.444 1.00 89.81 83 VAL A O 1
ATOM 632 N N . GLY A 1 84 ? 10.814 0.840 -8.340 1.00 86.00 84 GLY A N 1
ATOM 633 C CA . GLY A 1 84 ? 10.988 0.617 -9.768 1.00 86.00 84 GLY A CA 1
ATOM 634 C C . GLY A 1 84 ? 10.393 -0.706 -10.257 1.00 86.00 84 GLY A C 1
ATOM 635 O O . GLY A 1 84 ? 9.725 -1.447 -9.532 1.00 86.00 84 GLY A O 1
ATOM 636 N N . ASP A 1 85 ? 10.656 -1.011 -11.526 1.00 81.56 85 ASP A N 1
ATOM 637 C CA . ASP A 1 85 ? 10.221 -2.259 -12.148 1.00 81.56 85 ASP A CA 1
ATOM 638 C C . ASP A 1 85 ? 10.876 -3.474 -11.475 1.00 81.56 85 ASP A C 1
ATOM 640 O O . ASP A 1 85 ? 12.096 -3.536 -11.329 1.00 81.56 85 ASP A O 1
ATOM 644 N N . LEU A 1 86 ? 10.060 -4.487 -11.158 1.00 81.94 86 LEU A N 1
ATOM 645 C CA . LEU A 1 86 ? 10.489 -5.759 -10.554 1.00 81.94 86 LEU A CA 1
ATOM 646 C C . LEU A 1 86 ? 11.102 -5.631 -9.147 1.00 81.94 86 LEU A C 1
ATOM 648 O O . LEU A 1 86 ? 11.764 -6.564 -8.680 1.00 81.94 86 LEU A O 1
ATOM 652 N N . ASP A 1 87 ? 10.849 -4.518 -8.462 1.00 90.75 87 ASP A N 1
ATOM 653 C CA . ASP A 1 87 ? 11.160 -4.374 -7.046 1.00 90.75 87 ASP A CA 1
ATOM 654 C C . ASP A 1 87 ? 10.217 -5.216 -6.176 1.00 90.75 87 ASP A C 1
ATOM 656 O O . ASP A 1 87 ? 9.025 -5.372 -6.450 1.00 90.75 87 ASP A O 1
ATOM 660 N N . TYR A 1 88 ? 10.769 -5.737 -5.085 1.00 92.19 88 TYR A N 1
ATOM 661 C CA . TYR A 1 88 ? 10.033 -6.401 -4.016 1.00 92.19 88 TYR A CA 1
ATOM 662 C C . TYR A 1 88 ? 10.005 -5.489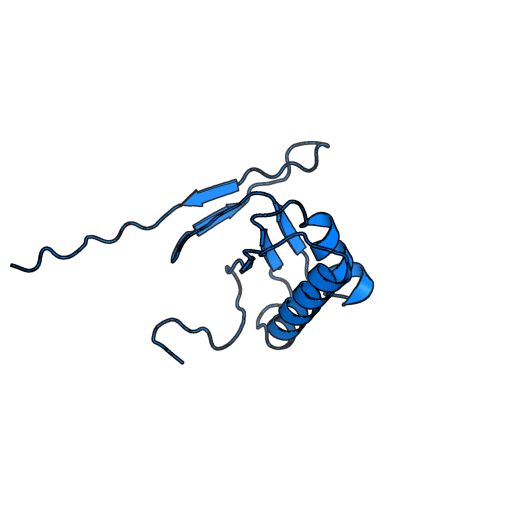 -2.800 1.00 92.19 88 TYR A C 1
ATOM 664 O O . TYR A 1 88 ? 11.010 -4.858 -2.469 1.00 92.19 88 TYR A O 1
ATOM 672 N N . ILE A 1 89 ? 8.874 -5.463 -2.102 1.00 93.69 89 ILE A N 1
ATOM 673 C CA . ILE A 1 89 ? 8.743 -4.758 -0.831 1.00 93.69 89 ILE A CA 1
ATOM 674 C C . ILE A 1 89 ? 8.518 -5.764 0.293 1.00 93.69 89 ILE A C 1
ATOM 676 O O . ILE A 1 89 ? 7.602 -6.582 0.237 1.00 93.69 89 ILE A O 1
ATOM 680 N N . ASP A 1 90 ? 9.354 -5.693 1.323 1.00 93.44 90 ASP A N 1
ATOM 681 C CA . ASP A 1 90 ? 9.110 -6.376 2.587 1.00 93.44 90 ASP A CA 1
ATOM 682 C C . ASP A 1 90 ? 8.474 -5.375 3.546 1.00 93.44 90 ASP A C 1
ATOM 684 O O . ASP A 1 90 ? 9.079 -4.351 3.873 1.00 93.44 90 ASP A O 1
ATOM 688 N N . ILE A 1 91 ? 7.259 -5.674 3.999 1.00 92.25 91 ILE A N 1
ATOM 689 C CA . ILE A 1 91 ? 6.516 -4.853 4.954 1.00 92.25 91 ILE A CA 1
ATOM 690 C C . ILE A 1 91 ? 6.509 -5.591 6.291 1.00 92.25 91 ILE A C 1
ATOM 692 O O . ILE A 1 91 ? 5.980 -6.699 6.389 1.00 92.25 91 ILE A O 1
ATOM 696 N N . GLY A 1 92 ? 7.126 -4.995 7.310 1.00 91.62 92 GLY A N 1
ATOM 697 C CA . GLY A 1 92 ? 7.142 -5.554 8.659 1.00 91.62 92 GLY A CA 1
ATOM 698 C C . GLY A 1 92 ? 5.915 -5.175 9.487 1.00 91.62 92 GLY A C 1
ATOM 699 O O . GLY A 1 92 ? 5.012 -4.472 9.036 1.00 91.62 92 GLY A O 1
ATOM 700 N N . GLU A 1 93 ? 5.889 -5.642 10.732 1.00 89.56 93 GLU A N 1
ATOM 701 C CA . GLU A 1 93 ? 4.841 -5.279 11.686 1.00 89.56 93 GLU A CA 1
ATOM 702 C C . GLU A 1 93 ? 4.956 -3.815 12.122 1.00 89.56 93 GLU A C 1
ATOM 704 O O . GLU A 1 93 ? 6.046 -3.242 12.191 1.00 89.56 93 GLU A O 1
ATOM 709 N N . CYS A 1 94 ? 3.813 -3.216 12.455 1.00 87.31 94 CYS A N 1
ATOM 710 C CA . CYS A 1 94 ? 3.766 -1.855 12.963 1.00 87.31 94 CYS A CA 1
ATOM 711 C C . CYS A 1 94 ? 4.526 -1.734 14.297 1.00 87.31 94 CYS A C 1
ATOM 713 O O . CYS A 1 94 ? 4.341 -2.535 15.216 1.00 87.31 94 CYS A O 1
ATOM 715 N N . LEU A 1 95 ? 5.387 -0.721 14.409 1.00 86.69 95 LEU A N 1
ATOM 716 C CA . LEU A 1 95 ? 6.239 -0.511 15.573 1.00 86.69 95 LEU A CA 1
ATOM 717 C C . LEU A 1 95 ? 5.520 0.338 16.628 1.00 86.69 95 LEU A C 1
ATOM 719 O O . LEU A 1 95 ? 5.408 1.558 16.508 1.00 86.69 95 LEU A O 1
ATOM 723 N N . GLY A 1 96 ? 5.090 -0.315 17.709 1.00 80.62 96 GLY A N 1
ATOM 724 C CA . GLY A 1 96 ? 4.534 0.349 18.887 1.00 80.62 96 GLY A CA 1
ATOM 725 C C . GLY A 1 96 ? 3.226 1.096 18.607 1.00 80.62 96 GLY A C 1
ATOM 726 O O . GLY A 1 96 ? 2.386 0.644 17.841 1.00 80.62 96 GLY A O 1
ATOM 727 N N . ILE A 1 97 ? 3.034 2.236 19.274 1.00 73.06 97 ILE A N 1
ATOM 728 C CA . ILE A 1 97 ? 1.803 3.048 19.180 1.00 73.06 97 ILE A CA 1
ATOM 729 C C . ILE A 1 97 ? 1.886 4.046 18.007 1.00 73.06 97 ILE A C 1
ATOM 731 O O . ILE A 1 97 ? 0.907 4.697 17.667 1.00 73.06 97 ILE A O 1
ATOM 735 N N . THR A 1 98 ? 3.056 4.205 17.384 1.00 70.94 98 THR A N 1
ATOM 736 C CA . THR A 1 98 ? 3.342 5.323 16.472 1.00 70.94 98 THR A CA 1
ATOM 737 C C . THR A 1 98 ? 2.856 5.122 15.033 1.00 70.94 98 THR A C 1
ATOM 739 O O . THR A 1 98 ? 3.190 5.942 14.190 1.00 70.94 98 THR A O 1
ATOM 742 N N . GLU A 1 99 ? 2.098 4.061 14.732 1.00 76.38 99 GLU A N 1
ATOM 743 C CA . GLU A 1 99 ? 1.614 3.713 13.375 1.00 76.38 99 GLU A CA 1
ATOM 744 C C . GLU A 1 99 ? 2.732 3.599 12.306 1.00 76.38 99 GLU A C 1
ATOM 746 O O . GLU A 1 99 ? 2.461 3.529 11.112 1.00 76.38 99 GLU A O 1
ATOM 751 N N . VAL A 1 100 ? 4.005 3.530 12.719 1.00 84.69 100 VAL A N 1
ATOM 752 C CA . VAL A 1 100 ? 5.160 3.427 11.814 1.00 84.69 100 VAL A CA 1
ATOM 753 C C . VAL A 1 100 ? 5.329 1.983 11.364 1.00 84.69 100 VAL A C 1
ATOM 755 O O . VAL A 1 100 ? 5.341 1.071 12.191 1.00 84.69 100 VAL A O 1
ATOM 758 N N . ILE A 1 101 ? 5.513 1.781 10.061 1.00 88.81 101 ILE A N 1
ATOM 759 C CA . ILE A 1 101 ? 5.705 0.464 9.454 1.00 88.81 101 ILE A CA 1
ATOM 760 C C . ILE A 1 101 ? 7.110 0.404 8.835 1.00 88.81 101 ILE A C 1
ATOM 762 O O . ILE A 1 101 ? 7.432 1.243 7.993 1.00 88.81 101 ILE A O 1
ATOM 766 N N . PRO A 1 102 ? 7.972 -0.552 9.230 1.00 92.00 102 PRO A N 1
ATOM 767 C CA . PRO A 1 102 ? 9.276 -0.723 8.613 1.00 92.00 102 PRO A CA 1
ATOM 768 C C . PRO A 1 102 ? 9.099 -1.369 7.237 1.00 92.00 102 PRO A C 1
ATOM 770 O O . PRO A 1 102 ? 8.496 -2.437 7.115 1.00 92.00 102 PRO A O 1
ATOM 773 N N . VAL A 1 103 ? 9.648 -0.726 6.209 1.00 93.38 103 VAL A N 1
ATOM 774 C CA . VAL A 1 103 ? 9.599 -1.209 4.826 1.00 93.38 103 VAL A CA 1
ATOM 775 C C . VAL A 1 103 ? 11.014 -1.335 4.277 1.00 93.38 103 VAL A C 1
ATOM 777 O O . VAL A 1 103 ? 11.838 -0.441 4.455 1.00 93.38 103 VAL A O 1
ATOM 780 N N . THR A 1 104 ? 11.305 -2.454 3.614 1.00 94.81 104 THR A N 1
ATOM 781 C CA . THR A 1 104 ? 12.542 -2.644 2.844 1.00 94.81 104 THR A CA 1
ATOM 782 C C . THR A 1 104 ? 12.195 -2.821 1.376 1.00 94.81 104 THR A C 1
ATOM 784 O O . THR A 1 104 ? 11.403 -3.696 1.039 1.00 94.81 104 THR A O 1
ATOM 787 N N . VAL A 1 105 ? 12.815 -2.026 0.505 1.00 94.12 105 VAL A N 1
ATOM 788 C CA . VAL A 1 105 ? 12.723 -2.193 -0.951 1.00 94.12 105 VAL A CA 1
ATOM 789 C C . VAL A 1 105 ? 13.929 -2.999 -1.430 1.00 94.12 105 VAL A C 1
ATOM 791 O O . VAL A 1 105 ? 15.074 -2.679 -1.102 1.00 94.12 105 VAL A O 1
ATOM 794 N N . LYS A 1 106 ? 13.676 -4.070 -2.181 1.00 92.56 106 LYS A N 1
ATOM 795 C CA . LYS A 1 106 ? 14.687 -4.953 -2.766 1.00 92.56 106 LYS A CA 1
ATOM 796 C C . LYS A 1 106 ? 14.563 -4.943 -4.280 1.00 92.56 106 LYS A C 1
ATOM 798 O O . LYS A 1 106 ? 13.602 -5.482 -4.823 1.00 92.56 106 LYS A O 1
ATOM 803 N N . SER A 1 107 ? 15.582 -4.421 -4.947 1.00 89.56 107 SER A N 1
ATOM 804 C CA . SER A 1 107 ? 15.653 -4.436 -6.405 1.00 89.56 107 SER A CA 1
ATOM 805 C C . SER A 1 107 ? 16.350 -5.685 -6.921 1.00 89.56 107 SER A C 1
ATOM 807 O O . SER A 1 107 ? 17.438 -6.048 -6.464 1.00 89.56 107 SER A O 1
ATOM 809 N N . LEU A 1 108 ? 15.742 -6.340 -7.909 1.00 84.00 108 LEU A N 1
ATOM 810 C CA . LEU A 1 108 ? 16.401 -7.408 -8.650 1.00 84.00 108 LEU A CA 1
ATOM 811 C C . LEU A 1 108 ? 17.286 -6.810 -9.742 1.00 84.00 108 LEU A C 1
ATOM 813 O O . LEU A 1 108 ? 16.811 -6.200 -10.695 1.00 84.00 108 LEU A O 1
ATOM 817 N N . MET A 1 109 ? 18.590 -7.036 -9.621 1.00 80.12 109 MET A N 1
ATOM 818 C CA . MET A 1 109 ? 19.548 -6.702 -10.669 1.00 80.12 109 MET A CA 1
ATOM 819 C C . MET A 1 109 ? 19.720 -7.906 -11.589 1.00 80.12 109 MET A C 1
ATOM 821 O O . MET A 1 109 ? 20.208 -8.959 -11.174 1.00 80.12 109 MET A O 1
ATOM 825 N N . PHE A 1 110 ? 19.332 -7.746 -12.850 1.00 79.12 110 PHE A N 1
ATOM 826 C CA . PHE A 1 110 ? 19.605 -8.733 -13.886 1.00 79.12 110 PHE A CA 1
ATOM 827 C C . PHE A 1 110 ? 20.917 -8.375 -14.586 1.00 79.12 110 PHE A C 1
ATOM 829 O O . PHE A 1 110 ? 21.134 -7.198 -14.886 1.00 79.12 110 PHE A O 1
ATOM 836 N N . PRO A 1 111 ? 21.795 -9.351 -14.880 1.00 79.94 111 PRO A N 1
ATOM 837 C CA . PRO A 1 111 ? 22.956 -9.099 -15.718 1.00 79.94 111 PRO A CA 1
ATOM 838 C C . PRO A 1 111 ? 22.489 -8.529 -17.056 1.00 79.94 111 PRO A C 1
ATOM 840 O O . PRO A 1 111 ? 21.704 -9.163 -17.766 1.00 79.94 111 PRO A O 1
ATOM 843 N N . THR A 1 112 ? 22.972 -7.347 -17.424 1.00 74.06 112 THR A N 1
ATOM 844 C CA . THR A 1 112 ? 22.907 -6.920 -18.815 1.00 74.06 112 THR A CA 1
ATOM 845 C C . THR A 1 112 ? 23.857 -7.836 -19.573 1.00 74.06 112 THR A C 1
ATOM 847 O O . THR A 1 112 ? 25.058 -7.855 -19.310 1.00 74.06 112 THR A O 1
ATOM 850 N N . THR A 1 113 ? 23.337 -8.680 -20.464 1.00 69.44 113 THR A N 1
ATOM 851 C CA . THR A 1 113 ? 24.199 -9.428 -21.380 1.00 69.44 113 THR A CA 1
ATOM 852 C C . THR A 1 113 ? 25.100 -8.415 -22.082 1.00 69.44 113 THR A C 1
ATOM 854 O O . THR A 1 113 ? 24.602 -7.549 -22.800 1.00 69.44 113 THR A O 1
ATOM 857 N N . HIS A 1 114 ? 26.413 -8.501 -21.848 1.00 57.41 114 HIS A N 1
ATOM 858 C CA . HIS A 1 114 ? 27.387 -7.933 -22.767 1.00 57.41 114 HIS A CA 1
ATOM 859 C C . HIS A 1 114 ? 27.125 -8.610 -24.111 1.00 57.41 114 HIS A C 1
ATOM 861 O O . HIS A 1 114 ? 27.387 -9.800 -24.273 1.00 57.41 114 HIS A O 1
ATOM 867 N N . ALA A 1 115 ? 26.492 -7.878 -25.023 1.00 51.41 115 ALA A N 1
ATOM 868 C CA . ALA A 1 115 ? 26.538 -8.228 -26.425 1.00 51.41 115 ALA A CA 1
ATOM 869 C C . ALA A 1 115 ? 27.963 -7.912 -26.886 1.00 51.41 115 ALA A C 1
ATOM 871 O O . ALA A 1 115 ? 28.384 -6.754 -26.807 1.00 51.41 115 ALA A O 1
ATOM 872 N N . ASP A 1 116 ? 28.694 -8.959 -27.261 1.00 43.81 116 ASP A N 1
ATOM 873 C CA . ASP A 1 116 ? 29.837 -8.845 -28.167 1.00 43.81 116 ASP A CA 1
ATOM 874 C C . ASP A 1 116 ? 29.428 -8.118 -29.463 1.00 43.81 116 ASP A C 1
ATOM 876 O O . ASP A 1 116 ? 28.274 -8.319 -29.924 1.00 43.81 116 ASP A O 1
#

Radius of gyration: 15.79 Å; chains: 1; bounding box: 46×32×47 Å

Foldseek 3Di:
DPPPDDPADEAQDADEDEDPDDDDLVNLLVVLVVVLVRCVPYPDLAHEHHYEYLAPCQVVSLCCNCPPVVSPYHYDYDYNDDDDPPKHKDWADQDPPPSDIDIDIDDDDDDDPPDD

Sequence (116 aa):
LRKFDLPRFTAGLALSLSVNGVPDYQSVKRIAAGVAEILKDSDDTKCPLYLTLDLDIAKSLGGILKDEFKVARDIIAVDGIEVGDLDYIDIGECLGITEVIPVTVKSLMFPTTHAD

Secondary structure (DSSP, 8-state):
--TT--SS--TT-EEEE---S---HHHHHHHHHHHHHHHHT-S-SSSPEEEEESSS-HHHHHHIIIIIS---S-EEEEES----TT-EEEE---BTTTTB--EEEEPPPPP-----

=== Feature glossary ===
A reading guide for the features in this record.

Start from the sequence.

  · Sequence gives the chain of amino acids in standard one-letter code (A=alanine, C=cysteine, …, Y=tyrosine), read N→C. It is the only feature that is directly encoded by the gene; all structural features are derived from the folded form of this sequence.

Fold it, and you get atomic coordinates and the backbone conformation that goes with them.

  · The mmCIF table is the protein's shape written out atom by atom. For each backbone N, Cα, C, and carbonyl O, it records an (x, y, z) coordinate triple in Å plus the residue type, chain letter, and residue number.

  · Backbone dihedral angles. Every residue except chain termini has a φ (preceding-C → N → Cα → C) and a ψ (N → Cα → C → next-N). They are reported in degrees following the IUPAC sign convention. Secondary structure is essentially a statement about which (φ, ψ) basin each residue occupies.

  · DSSP 8-state secondary structure assigns each residue one of H (α-helix), G (3₁₀-helix), I (π-helix), E (extended β-strand), B (isolated β-bridge), T (hydrogen-bonded turn), S (bend), or '-' (coil). The assignment is computed from backbone hydrogen-bond geometry via the Kabsch–Sander algorithm.

  · P-SEA three-state annotation labels each residue as helix, strand, or coil based purely on the geometry of the Cα trace. It serves as a fallback when the full backbone (and thus DSSP) is unavailable.

Summarize the fold with a handful of shape descriptors and a per-residue structural alphabet.

  · Radius of gyration (Rg) is the root-mean-square distance of Cα atoms from their centroid — a single number for overall size and compactness. A globular domain of N residues has Rg ≈ 2.2·N^0.38 Å; an extended or disordered chain has a much larger Rg. The Cα contact count is the number of residue pairs whose Cα atoms are within 8 Å and are more than four positions apart in sequence — a standard proxy for tertiary packing density. The bounding box is the smallest axis-aligned box enclosing all Cα atoms.

  · Foldseek's 3Di representation compresses backbone geometry into a per-residue letter drawn from a learned twenty-state alphabet. It captures the tertiary interaction pattern around each residue — which residues are packed against it in space, regardless of where they are in sequence.

  · Accessible surface area quantifies burial. A residue with SASA near zero is packed into the hydrophobic core; one with SASA >100 Å² sits on the surface. Computed here via the Shrake–Rupley numerical algorithm with a 1.4 Å probe.

Ask how reliable the model is.

  · For AlphaFold models, the B-factor field carries pLDDT — the model's own estimate of local accuracy on a 0–100 scale. Regions with pLDDT<50 should be treated as essentially unmo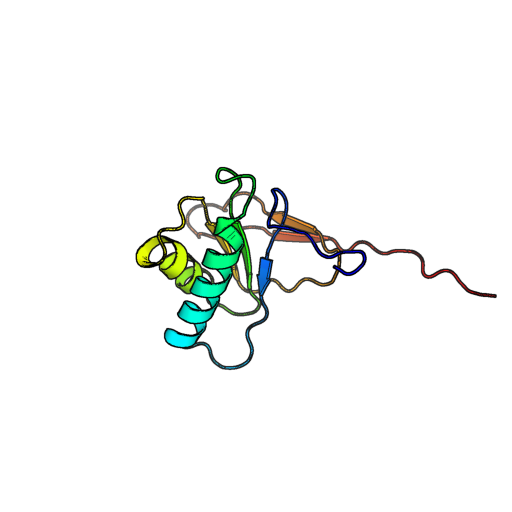deled; they often correspond to intrinsically disordered segments.

  · For experimental (PDB) structures, the B-factor (temperature factor) quantifies the positional spread of each atom in the crystal — a combination of thermal vibration and static disorder — in units of Å². High B-factors mark flexible loops or poorly resolved regions; low B-factors mark the rigid, well-ordered core.

  · PAE(i, j) answers: if I align the predicted and true structures on residue i, how far off (in Å) do I expect residue j to be? A block-diagonal PAE matrix with low values on the blocks and high values off-diagonal is the signature of a multi-domain protein with confidently predicted domains but uncertain inter-domain orientation.

Place it in context: what it resembles, what it is annotated as, and how it looks.

  · Structural nearest neighbors (via Foldseek easy-search vs the PDB). Reported per hit: target PDB id, E-value, and alignment TM-score. A TM-score above ~0.5 is the conventional threshold for 'same fold'.

  · Functional annotations link the protein to curated databases. InterPro entries identify conserved domains and families by matching the sequence against member-database signatures (Pfam, PROSITE, CDD, …). Gene Ontology (GO) terms describe molecular function, biological process, and cellular component in a controlled vocabulary. CATH places the structure in a hierarchical fold classification (Class/Architecture/Topology/Homologous-superfamily). The organism is the source species.

  · Plot images: a contact map (which residues are close in 3D, as an N×N binary image), a Ramachandran scatter (backbone torsion angles, revealing secondary-structure composition at a glance), and — for AlphaFold structures — a PAE heatmap (pairwise prediction confidence).

  · Structure images are PyMOL renders from six orthogonal camera directions. Cartoon representation draws helices as coils and strands as arrows; sticks shows the backbone as bonds; surface shows the solvent-excluded envelope. Rainbow coloring maps sequence position to hue (blue→red, N→C); chain coloring assigns a distinct color per polypeptide.